Protein AF-A0A2T3LFN1-F1 (afdb_monomer_lite)

Foldseek 3Di:
DDDPDDDAVVNDWDKDADDDPVLLVLVVVVCCVVVVDDPQKDFADWDADPQKIKTFIGNDHPVVCVVVVHGTDIGIDGDDPVVVCVSRVRIDIDDDRPDPPPDDD

Sequence (105 aa):
MDKIIASTQENEWTGSIALDDADELYLREYALKHGYIESSDHILGFKVTNLTVCLYYGKDTYLNLTQKGKEPKMSEFDVSITELFELFKRVSFAVSRRNIGNGLA

pLDDT: mean 71.06, std 19.71, range [26.91, 94.69]

Structure (mmCIF, N/CA/C/O backbone):
data_AF-A0A2T3LFN1-F1
#
_entry.id   AF-A0A2T3LFN1-F1
#
loop_
_atom_site.group_PDB
_atom_site.id
_atom_site.type_symbol
_atom_site.label_atom_id
_atom_site.label_alt_id
_atom_site.label_comp_id
_atom_site.label_asym_id
_atom_site.label_entity_id
_atom_site.label_seq_id
_atom_site.pdbx_PDB_ins_code
_atom_site.Cartn_x
_atom_site.Cartn_y
_atom_site.Cartn_z
_atom_site.occupancy
_atom_site.B_iso_or_equiv
_atom_site.auth_seq_id
_atom_site.auth_comp_id
_atom_site.auth_asym_id
_atom_site.auth_atom_id
_atom_site.pdbx_PDB_model_num
ATOM 1 N N . MET A 1 1 ? -12.089 -8.872 20.528 1.00 35.41 1 MET A N 1
ATOM 2 C CA . MET A 1 1 ? -11.142 -9.232 19.450 1.00 35.41 1 MET A CA 1
ATOM 3 C C . MET A 1 1 ? -12.034 -9.554 18.280 1.00 35.41 1 MET A C 1
ATOM 5 O O . MET A 1 1 ? -12.597 -10.643 18.221 1.00 35.41 1 MET A O 1
ATOM 9 N N . ASP A 1 2 ? -12.325 -8.535 17.482 1.00 26.91 2 ASP A N 1
ATOM 10 C CA . ASP A 1 2 ? -13.518 -8.553 16.645 1.00 26.91 2 ASP A CA 1
ATOM 11 C C . ASP A 1 2 ? -13.167 -9.228 15.328 1.00 26.91 2 ASP A C 1
ATOM 13 O O . ASP A 1 2 ? -12.471 -8.692 14.470 1.00 26.91 2 ASP A O 1
ATOM 17 N N . LYS A 1 3 ? -13.570 -10.493 15.243 1.00 27.28 3 LYS A N 1
ATOM 18 C CA . LYS A 1 3 ? -13.291 -11.375 14.122 1.00 27.28 3 LYS A CA 1
ATOM 19 C C . LYS A 1 3 ? -14.434 -11.237 13.124 1.00 27.28 3 LYS A C 1
ATOM 21 O O . LYS A 1 3 ? -15.494 -11.829 13.312 1.00 27.28 3 LYS A O 1
ATOM 26 N N . ILE A 1 4 ? -14.227 -10.470 12.058 1.00 34.56 4 ILE A N 1
ATOM 27 C CA . ILE A 1 4 ? -15.153 -10.463 10.922 1.00 34.56 4 ILE A CA 1
ATOM 28 C C . ILE A 1 4 ? -14.863 -11.722 10.097 1.00 34.56 4 ILE A C 1
ATOM 30 O O . ILE A 1 4 ? -13.951 -11.749 9.277 1.00 34.56 4 ILE A O 1
ATOM 34 N N . ILE A 1 5 ? -15.608 -12.800 10.359 1.00 39.84 5 ILE A N 1
ATOM 35 C CA . ILE A 1 5 ? -15.608 -13.997 9.510 1.00 39.84 5 ILE A CA 1
ATOM 36 C C . ILE A 1 5 ? -16.711 -13.821 8.473 1.00 39.84 5 ILE A C 1
ATOM 38 O O . ILE A 1 5 ? -17.889 -14.015 8.769 1.00 39.84 5 ILE A O 1
ATOM 42 N N . ALA A 1 6 ? -16.329 -13.487 7.248 1.00 41.34 6 ALA A N 1
ATOM 43 C CA . ALA A 1 6 ? -17.190 -13.668 6.093 1.00 41.34 6 ALA A CA 1
ATOM 44 C C . ALA A 1 6 ? -16.736 -14.938 5.363 1.00 41.34 6 ALA A C 1
ATOM 46 O O . ALA A 1 6 ? -15.804 -14.924 4.566 1.00 41.34 6 ALA A O 1
ATOM 47 N N . SER A 1 7 ? -17.383 -16.057 5.690 1.00 41.66 7 SER A N 1
ATOM 48 C CA . SER A 1 7 ? -17.345 -17.271 4.881 1.00 41.66 7 SER A CA 1
ATOM 49 C C . SER A 1 7 ? -18.578 -17.273 3.979 1.00 41.66 7 SER A C 1
ATOM 51 O O . SER A 1 7 ? -19.721 -17.374 4.435 1.00 41.66 7 SER A O 1
ATOM 53 N N . THR A 1 8 ? -18.375 -17.118 2.675 1.00 44.84 8 THR A N 1
ATOM 54 C CA . THR A 1 8 ? -19.343 -17.657 1.716 1.00 44.84 8 THR A CA 1
ATOM 55 C C . THR A 1 8 ? -19.080 -19.164 1.636 1.00 44.84 8 THR A C 1
ATOM 57 O O . THR A 1 8 ? -17.967 -19.606 1.917 1.00 44.84 8 THR A O 1
ATOM 60 N N . GLN A 1 9 ? -20.083 -19.981 1.301 1.00 44.06 9 GLN A N 1
ATOM 61 C CA . GLN A 1 9 ? -19.888 -21.438 1.163 1.00 44.06 9 GLN A CA 1
ATOM 62 C C . GLN A 1 9 ? -18.791 -21.800 0.135 1.00 44.06 9 GLN A C 1
ATOM 64 O O . GLN A 1 9 ? -18.268 -22.904 0.189 1.00 44.06 9 GLN A O 1
ATOM 69 N N . GLU A 1 10 ? -18.400 -20.843 -0.717 1.00 46.53 10 GLU A N 1
ATOM 70 C CA . GLU A 1 10 ? -17.403 -20.980 -1.786 1.00 46.53 10 GLU A CA 1
ATOM 71 C C . GLU A 1 10 ? -16.147 -20.093 -1.590 1.00 46.53 10 GLU A C 1
ATOM 73 O O . GLU A 1 10 ? -15.273 -20.077 -2.448 1.00 46.53 10 GLU A O 1
ATOM 78 N N . ASN A 1 11 ? -16.032 -19.315 -0.499 1.00 47.94 11 ASN A N 1
ATOM 79 C CA . ASN A 1 11 ? -14.965 -18.309 -0.298 1.00 47.94 11 ASN A CA 1
ATOM 80 C C . ASN A 1 11 ? -14.745 -17.333 -1.482 1.00 47.94 11 ASN A C 1
ATOM 82 O O . ASN A 1 11 ? -13.664 -16.767 -1.645 1.00 47.94 11 ASN A O 1
ATOM 86 N N . GLU A 1 12 ? -15.765 -17.095 -2.306 1.00 43.31 12 GLU A N 1
ATOM 87 C CA . GLU A 1 12 ? -15.668 -16.180 -3.442 1.00 43.31 12 GLU A CA 1
ATOM 88 C C . GLU A 1 12 ? -15.810 -14.722 -2.970 1.00 43.31 12 GLU A C 1
ATOM 90 O O . GLU A 1 12 ? -16.877 -14.297 -2.520 1.00 43.31 12 GLU A O 1
ATOM 95 N N . TRP A 1 13 ? -14.722 -13.957 -3.082 1.00 44.34 13 TRP A N 1
ATOM 96 C CA . TRP A 1 13 ? -14.690 -12.503 -2.918 1.00 44.34 13 TRP A CA 1
ATOM 97 C C . TRP A 1 13 ? -14.387 -11.869 -4.273 1.00 44.34 13 TRP A C 1
ATOM 99 O O . TRP A 1 13 ? -13.424 -12.247 -4.936 1.00 44.34 13 TRP A O 1
ATOM 109 N N . THR A 1 14 ? -15.191 -10.895 -4.696 1.00 41.94 14 THR A N 1
ATOM 110 C CA . THR A 1 14 ? -14.909 -10.101 -5.899 1.00 41.94 14 THR A CA 1
ATOM 111 C C . THR A 1 14 ? -14.918 -8.631 -5.507 1.00 41.94 14 THR A C 1
ATOM 113 O O . THR A 1 14 ? -15.917 -8.115 -5.010 1.00 41.94 14 THR A O 1
ATOM 116 N N . GLY A 1 15 ? -13.780 -7.966 -5.678 1.00 42.22 15 GLY A N 1
ATOM 117 C CA . GLY A 1 15 ? -13.607 -6.546 -5.391 1.00 42.22 15 GLY A CA 1
ATOM 118 C C . GLY A 1 15 ? -12.879 -5.871 -6.544 1.00 42.22 15 GLY A C 1
ATOM 119 O O . GLY A 1 15 ? -12.066 -6.496 -7.223 1.00 42.22 15 GLY A O 1
ATOM 120 N N . SER A 1 16 ? -13.181 -4.598 -6.770 1.00 39.31 16 SER A N 1
ATOM 121 C CA . SER A 1 16 ? -12.466 -3.740 -7.713 1.00 39.31 16 SER A CA 1
ATOM 122 C C . SER A 1 16 ? -11.852 -2.583 -6.941 1.00 39.31 16 SER A C 1
ATOM 124 O O . SER A 1 16 ? -12.542 -1.945 -6.145 1.00 39.31 16 SER A O 1
ATOM 126 N N . ILE A 1 17 ? -10.575 -2.307 -7.188 1.00 49.72 17 ILE A N 1
ATOM 127 C CA . ILE A 1 17 ? -9.863 -1.165 -6.622 1.00 49.72 17 ILE A CA 1
ATOM 128 C C . ILE A 1 17 ? -9.530 -0.192 -7.754 1.00 49.72 17 ILE A C 1
ATOM 130 O O . ILE A 1 17 ? -8.995 -0.596 -8.785 1.00 49.72 17 ILE A O 1
ATOM 134 N N . ALA A 1 18 ? -9.891 1.076 -7.583 1.00 48.06 18 ALA A N 1
ATOM 135 C CA . ALA A 1 18 ? -9.460 2.156 -8.461 1.00 48.06 18 ALA A CA 1
ATOM 136 C C . ALA A 1 18 ? -8.349 2.903 -7.728 1.00 48.06 18 ALA A C 1
ATOM 138 O O . ALA A 1 18 ? -8.645 3.769 -6.914 1.00 48.06 18 ALA A O 1
ATOM 139 N N . LEU A 1 19 ? -7.106 2.487 -7.970 1.00 54.69 19 LEU A N 1
ATOM 140 C CA . LEU A 1 19 ? -5.923 3.112 -7.389 1.00 54.69 19 LEU A CA 1
ATOM 141 C C . LEU A 1 19 ? -5.619 4.399 -8.139 1.00 54.69 19 LEU A C 1
ATOM 143 O O . LEU A 1 19 ? -5.349 4.352 -9.340 1.00 54.69 19 LEU A O 1
ATOM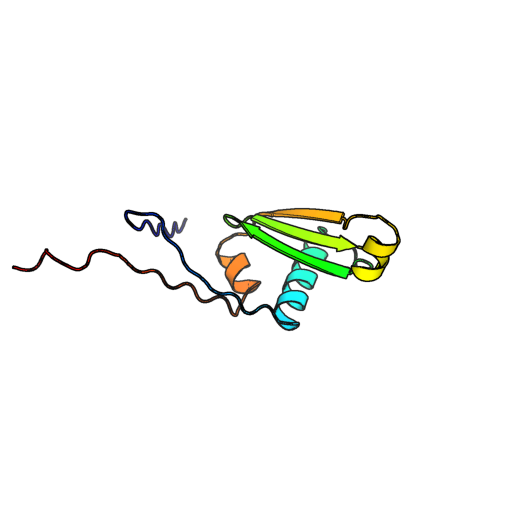 147 N N . ASP A 1 20 ? -5.691 5.525 -7.440 1.00 62.06 20 ASP A N 1
ATOM 148 C CA . ASP A 1 20 ? -5.245 6.818 -7.954 1.00 62.06 20 ASP A CA 1
ATOM 149 C C . ASP A 1 20 ? -4.081 7.385 -7.127 1.00 62.06 2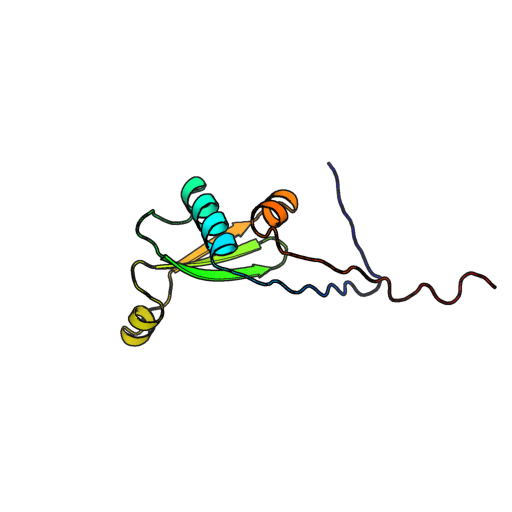0 ASP A C 1
ATOM 151 O O . ASP A 1 20 ? -3.623 6.775 -6.156 1.00 62.06 20 ASP A O 1
ATOM 155 N N . ASP A 1 21 ? -3.589 8.560 -7.521 1.00 65.62 21 ASP A N 1
ATOM 156 C CA . ASP A 1 21 ? -2.443 9.225 -6.891 1.00 65.62 21 ASP A CA 1
ATOM 157 C C . ASP A 1 21 ? -2.620 9.426 -5.371 1.00 65.62 21 ASP A C 1
ATOM 159 O O . ASP A 1 21 ? -1.638 9.511 -4.630 1.00 65.62 21 ASP A O 1
ATOM 163 N N . ALA A 1 22 ? -3.864 9.497 -4.876 1.00 64.19 22 ALA A N 1
ATOM 164 C CA . ALA A 1 22 ? -4.135 9.667 -3.453 1.00 64.19 22 ALA A CA 1
ATOM 165 C C . ALA A 1 22 ? -3.912 8.367 -2.665 1.00 64.19 22 ALA A C 1
ATOM 167 O O . ALA A 1 22 ? -3.373 8.416 -1.559 1.00 64.19 22 ALA A O 1
ATOM 168 N N . ASP A 1 23 ? -4.281 7.212 -3.227 1.00 66.06 23 ASP A N 1
ATOM 169 C CA . ASP A 1 23 ? -4.006 5.907 -2.611 1.00 66.06 23 ASP A CA 1
ATOM 170 C C . ASP A 1 23 ? -2.489 5.624 -2.580 1.00 66.06 23 ASP A C 1
ATOM 172 O O . ASP A 1 23 ? -1.970 5.095 -1.593 1.00 66.06 23 ASP A O 1
ATOM 176 N N . GLU A 1 24 ? -1.746 6.048 -3.612 1.00 73.50 24 GLU A N 1
ATOM 177 C CA . GLU A 1 24 ? -0.277 5.970 -3.620 1.00 73.50 24 GLU A CA 1
ATOM 178 C C . GLU A 1 24 ? 0.350 6.848 -2.524 1.00 73.50 24 GLU A C 1
ATOM 180 O O . GLU A 1 24 ? 1.279 6.413 -1.836 1.00 73.50 24 GLU A O 1
ATOM 185 N N . LEU A 1 25 ? -0.176 8.060 -2.309 1.00 81.25 25 LEU A N 1
ATOM 186 C CA . LEU A 1 25 ? 0.304 8.969 -1.267 1.00 81.25 25 LEU A CA 1
ATOM 187 C C . LEU A 1 25 ? 0.131 8.373 0.137 1.00 81.25 25 LEU A C 1
ATOM 189 O O . LEU A 1 25 ? 1.082 8.379 0.920 1.00 81.25 25 LEU A O 1
ATOM 193 N N . TYR A 1 26 ? -1.043 7.821 0.456 1.00 84.19 26 TYR A N 1
ATOM 194 C CA . TYR A 1 26 ? -1.280 7.212 1.770 1.00 84.19 26 TYR A CA 1
ATOM 195 C C . TYR A 1 26 ? -0.414 5.975 1.997 1.00 84.19 26 TYR A C 1
ATOM 197 O O . TYR A 1 26 ? 0.163 5.809 3.075 1.00 84.19 26 TYR A O 1
ATOM 205 N N . LEU A 1 27 ? -0.261 5.137 0.969 1.00 86.38 27 LEU A N 1
ATOM 206 C CA . LEU A 1 27 ? 0.632 3.986 1.028 1.00 86.38 27 LEU A CA 1
ATOM 207 C C . LEU A 1 27 ? 2.088 4.417 1.248 1.00 86.38 27 LEU A C 1
ATOM 209 O O . LEU A 1 27 ? 2.797 3.807 2.049 1.00 86.38 27 LEU A O 1
ATOM 213 N N . ARG A 1 28 ? 2.524 5.503 0.599 1.00 88.44 28 ARG A N 1
ATOM 214 C CA . ARG A 1 28 ? 3.849 6.099 0.804 1.00 88.44 28 ARG A CA 1
ATOM 215 C C . ARG A 1 28 ? 4.040 6.592 2.230 1.00 88.44 28 ARG A C 1
ATOM 217 O O . ARG A 1 28 ? 5.054 6.270 2.846 1.00 88.44 28 ARG A O 1
ATOM 224 N N . GLU A 1 29 ? 3.102 7.375 2.751 1.00 90.50 29 GLU A N 1
ATOM 225 C CA . GLU A 1 29 ? 3.174 7.910 4.113 1.00 90.50 29 GLU A CA 1
ATOM 226 C C . GLU A 1 29 ? 3.242 6.787 5.149 1.00 90.50 29 GLU A C 1
ATOM 228 O O . GLU A 1 29 ? 4.085 6.821 6.050 1.00 90.50 29 GLU A O 1
ATOM 233 N N . TYR A 1 30 ? 2.413 5.755 4.984 1.00 91.44 30 TYR A N 1
ATOM 234 C CA . TYR A 1 30 ? 2.435 4.573 5.837 1.00 91.44 30 TYR A CA 1
ATOM 235 C C . TYR A 1 30 ? 3.774 3.836 5.750 1.00 91.44 30 TYR A C 1
ATOM 237 O O . TYR A 1 30 ? 4.367 3.524 6.785 1.00 91.44 30 TYR A O 1
ATOM 245 N N . ALA A 1 31 ? 4.281 3.600 4.537 1.00 92.12 31 ALA A N 1
ATOM 246 C CA . ALA A 1 31 ? 5.532 2.882 4.323 1.00 92.12 31 ALA A CA 1
ATOM 247 C C . ALA A 1 31 ? 6.750 3.627 4.891 1.00 92.12 31 ALA A C 1
ATOM 249 O O . ALA A 1 31 ? 7.630 3.000 5.481 1.00 92.12 31 ALA A O 1
ATOM 250 N N . LE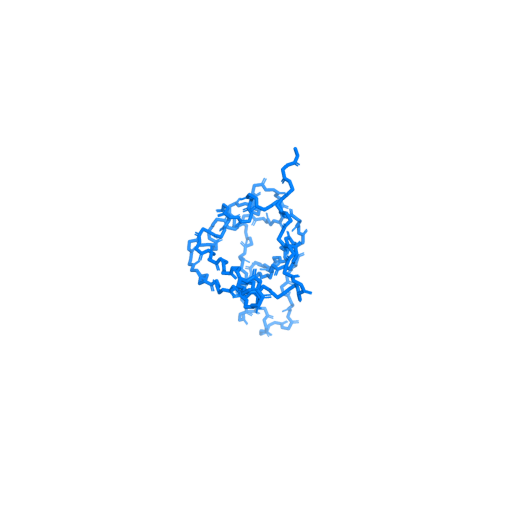U A 1 32 ? 6.780 4.959 4.780 1.00 93.75 32 LEU A N 1
ATOM 251 C CA . LEU A 1 32 ? 7.816 5.799 5.386 1.00 93.75 32 LEU A CA 1
ATOM 252 C C . LEU A 1 32 ? 7.747 5.764 6.913 1.00 93.75 32 LEU A C 1
ATOM 254 O O . LEU A 1 32 ? 8.764 5.565 7.575 1.00 93.75 32 LEU A O 1
ATOM 258 N N . LYS A 1 33 ? 6.545 5.934 7.475 1.00 94.38 33 LYS A N 1
ATOM 259 C CA . LYS A 1 33 ? 6.325 5.963 8.926 1.00 94.38 33 LYS A CA 1
ATOM 260 C C . LYS A 1 33 ? 6.768 4.667 9.609 1.00 94.38 33 LYS A C 1
ATOM 262 O O . LYS A 1 33 ? 7.265 4.720 10.731 1.00 94.38 33 LYS A O 1
ATOM 267 N N . HIS A 1 34 ? 6.597 3.531 8.938 1.00 93.06 34 HIS A N 1
ATOM 268 C CA . HIS A 1 34 ? 6.951 2.208 9.460 1.00 93.06 34 HIS A CA 1
ATOM 269 C C . HIS A 1 34 ? 8.336 1.716 9.011 1.00 93.06 34 HIS A C 1
ATOM 271 O O . HIS A 1 34 ? 8.749 0.626 9.397 1.00 93.06 34 HIS A O 1
ATOM 277 N N . GLY A 1 35 ? 9.079 2.515 8.237 1.00 94.69 35 GLY A N 1
ATOM 278 C CA . GLY A 1 35 ? 10.449 2.196 7.828 1.00 94.69 35 GLY A CA 1
ATOM 279 C C . GLY A 1 35 ? 10.565 1.121 6.743 1.00 94.69 35 GLY A C 1
ATOM 280 O O . GLY A 1 35 ? 11.627 0.522 6.599 1.00 94.69 35 GLY A O 1
ATOM 281 N N . TYR A 1 36 ? 9.502 0.870 5.973 1.00 94.25 36 TYR A N 1
ATOM 282 C CA . TYR A 1 36 ? 9.527 -0.089 4.862 1.00 94.25 36 TYR A CA 1
ATOM 283 C C . TYR A 1 36 ? 10.226 0.455 3.613 1.00 94.25 36 TYR A C 1
ATOM 285 O O . TYR A 1 36 ? 10.670 -0.342 2.783 1.00 94.25 36 TYR A O 1
ATOM 293 N N . ILE A 1 37 ? 10.305 1.784 3.482 1.00 93.50 37 ILE A N 1
ATOM 294 C CA . ILE A 1 37 ? 11.000 2.509 2.409 1.00 93.50 37 ILE A CA 1
ATOM 295 C C . ILE A 1 37 ? 11.717 3.747 2.967 1.00 93.50 37 ILE A C 1
ATOM 297 O O . ILE A 1 37 ? 11.371 4.246 4.039 1.00 93.50 37 ILE A O 1
ATOM 301 N N . GLU A 1 38 ? 12.683 4.282 2.218 1.00 94.00 38 GLU A N 1
ATOM 302 C CA . GLU A 1 38 ? 13.327 5.566 2.511 1.00 94.00 38 GLU A CA 1
ATOM 303 C C . GLU A 1 38 ? 12.606 6.732 1.814 1.00 94.00 38 GLU A C 1
ATOM 305 O O . GLU A 1 38 ? 11.946 6.569 0.788 1.00 94.00 38 GLU A O 1
ATOM 310 N N . SER A 1 39 ? 12.808 7.962 2.301 1.00 90.62 39 SER A N 1
ATOM 311 C CA . SER A 1 39 ? 12.255 9.175 1.670 1.00 90.62 39 SER A CA 1
ATOM 312 C C . SER A 1 39 ? 12.697 9.371 0.215 1.00 90.62 39 SER A C 1
ATOM 314 O O . SER A 1 39 ? 11.989 10.025 -0.551 1.00 90.62 39 SER A O 1
ATOM 316 N N . SER A 1 40 ? 13.842 8.791 -0.164 1.00 90.19 40 SER A N 1
ATOM 317 C CA . SER A 1 40 ? 14.395 8.826 -1.524 1.00 90.19 40 SER A CA 1
ATOM 318 C C . SER A 1 40 ? 13.829 7.767 -2.474 1.00 90.19 40 SER A C 1
ATOM 320 O O . SER A 1 40 ? 14.133 7.806 -3.664 1.00 90.19 40 SER A O 1
ATOM 322 N N . ASP A 1 41 ? 13.036 6.818 -1.976 1.00 89.88 41 ASP A N 1
ATOM 323 C CA . ASP A 1 41 ? 12.453 5.769 -2.806 1.00 89.88 41 ASP A CA 1
ATOM 324 C C . ASP A 1 41 ? 11.150 6.247 -3.460 1.00 89.88 41 ASP A C 1
ATOM 326 O O . ASP A 1 41 ? 10.369 6.986 -2.861 1.00 89.88 41 ASP A O 1
ATOM 330 N N . HIS A 1 42 ? 10.891 5.795 -4.683 1.00 84.12 42 HIS A N 1
ATOM 331 C CA . HIS A 1 42 ? 9.637 5.940 -5.419 1.00 84.12 42 HIS A CA 1
ATOM 332 C C . HIS A 1 42 ? 8.864 4.625 -5.373 1.00 84.12 42 HIS A C 1
ATOM 334 O O . HIS A 1 42 ? 9.460 3.564 -5.562 1.00 84.12 42 HIS A O 1
ATOM 340 N N . ILE A 1 43 ? 7.549 4.690 -5.147 1.00 85.75 43 ILE A N 1
ATOM 341 C CA . ILE A 1 43 ? 6.684 3.515 -5.278 1.00 85.75 43 ILE A CA 1
ATOM 342 C C . ILE A 1 43 ? 6.497 3.251 -6.771 1.00 85.75 43 ILE A C 1
ATOM 344 O O . ILE A 1 43 ? 6.237 4.159 -7.551 1.00 85.75 43 ILE A O 1
ATOM 348 N N . LEU A 1 44 ? 6.698 2.002 -7.176 1.00 83.44 44 LEU A N 1
ATOM 349 C CA . LEU A 1 44 ? 6.592 1.561 -8.569 1.00 83.44 44 LEU A CA 1
ATOM 350 C C . LEU A 1 44 ? 5.385 0.650 -8.789 1.00 83.44 44 LEU A C 1
ATOM 352 O O . LEU A 1 44 ? 4.983 0.406 -9.923 1.00 83.44 44 LEU A O 1
ATOM 356 N N . GLY A 1 45 ? 4.828 0.130 -7.702 1.00 79.88 45 GLY A N 1
ATOM 357 C CA . GLY A 1 45 ? 3.635 -0.690 -7.693 1.00 79.88 45 GLY A CA 1
ATOM 358 C C . GLY A 1 45 ? 3.495 -1.404 -6.361 1.00 79.88 45 GLY A C 1
ATOM 359 O O . GLY A 1 45 ? 4.400 -1.399 -5.526 1.00 79.88 45 GLY A O 1
ATOM 360 N N . PHE A 1 46 ? 2.361 -2.054 -6.165 1.00 84.25 46 PHE A N 1
ATOM 361 C CA . PHE A 1 46 ? 2.146 -2.906 -5.010 1.00 84.25 46 PHE A CA 1
ATOM 362 C C . PHE A 1 46 ? 1.126 -3.988 -5.332 1.00 84.25 46 PHE A C 1
ATOM 364 O O . PHE A 1 46 ? 0.377 -3.911 -6.308 1.00 84.25 46 PHE A O 1
ATOM 371 N N . LYS A 1 47 ? 1.104 -5.008 -4.487 1.00 82.50 47 LYS A N 1
ATOM 372 C CA . LYS A 1 47 ? 0.140 -6.096 -4.530 1.00 82.50 47 LYS A CA 1
ATOM 373 C C . LYS A 1 47 ? -0.377 -6.330 -3.123 1.00 82.50 47 LYS A C 1
ATOM 375 O O . LYS A 1 47 ? 0.405 -6.335 -2.182 1.00 82.50 47 LYS A O 1
ATOM 380 N N . VAL A 1 48 ? -1.676 -6.573 -2.993 1.00 79.19 48 VAL A N 1
ATOM 381 C CA . VAL A 1 48 ? -2.280 -6.982 -1.723 1.00 79.19 48 VAL A CA 1
ATOM 382 C C . VAL A 1 48 ? -2.815 -8.399 -1.871 1.00 79.19 48 VAL A C 1
ATOM 384 O O . VAL A 1 48 ? -3.548 -8.690 -2.813 1.00 79.19 48 VAL A O 1
ATOM 387 N N . THR A 1 49 ? -2.427 -9.305 -0.978 1.00 78.81 49 THR A N 1
ATOM 388 C CA . THR A 1 49 ? -2.927 -10.688 -0.927 1.00 78.81 49 THR A CA 1
ATOM 389 C C . THR A 1 49 ? -3.136 -11.075 0.529 1.00 78.81 49 THR A C 1
ATOM 391 O O . THR A 1 49 ? -2.198 -10.993 1.302 1.00 78.81 49 THR A O 1
ATOM 394 N N . ASN A 1 50 ? -4.342 -11.498 0.920 1.00 81.50 50 ASN A N 1
ATOM 395 C CA . ASN A 1 50 ? -4.642 -11.930 2.297 1.00 81.50 50 ASN A CA 1
ATOM 396 C C . ASN A 1 50 ? -4.198 -10.938 3.396 1.00 81.50 50 ASN A C 1
ATOM 398 O O . ASN A 1 50 ? -3.722 -11.363 4.440 1.00 81.50 50 ASN A O 1
ATOM 402 N N . LEU A 1 51 ? -4.379 -9.631 3.167 1.00 82.81 51 LEU A N 1
ATOM 403 C CA . LEU A 1 51 ? -3.913 -8.540 4.046 1.00 82.81 51 LEU A CA 1
ATOM 404 C C . LEU A 1 51 ? -2.387 -8.374 4.149 1.00 82.81 51 LEU A C 1
ATOM 406 O O . LEU A 1 51 ? -1.913 -7.532 4.903 1.00 82.81 51 LEU A O 1
ATOM 410 N N . THR A 1 52 ? -1.621 -9.098 3.345 1.00 83.75 52 THR A N 1
ATOM 411 C CA . THR A 1 52 ? -0.197 -8.846 3.145 1.00 83.75 52 THR A CA 1
ATOM 412 C C . THR A 1 52 ? -0.022 -7.898 1.964 1.00 83.75 52 THR A C 1
ATOM 414 O O . THR A 1 52 ? -0.551 -8.140 0.872 1.00 83.75 52 THR A O 1
ATOM 417 N N . VAL A 1 53 ? 0.707 -6.805 2.179 1.00 87.94 53 VAL A N 1
ATOM 418 C CA . VAL A 1 53 ? 1.074 -5.829 1.152 1.00 87.94 53 VAL A CA 1
ATOM 419 C C . VAL A 1 53 ? 2.512 -6.096 0.713 1.00 87.94 53 VAL A C 1
ATOM 421 O O . VAL A 1 53 ? 3.447 -5.960 1.498 1.00 87.94 53 VAL A O 1
ATOM 424 N N . CYS A 1 54 ? 2.696 -6.434 -0.561 1.00 88.12 54 CYS A N 1
ATOM 425 C CA . CYS A 1 54 ? 4.000 -6.456 -1.216 1.00 88.12 54 CYS A CA 1
ATOM 426 C C . CYS A 1 54 ? 4.188 -5.119 -1.943 1.00 88.12 54 CYS A C 1
ATOM 428 O O . CYS A 1 54 ? 3.500 -4.848 -2.930 1.00 88.12 54 CYS A O 1
ATOM 430 N N . LEU A 1 55 ? 5.101 -4.282 -1.459 1.00 89.69 55 LEU A N 1
ATOM 431 C CA . LEU A 1 55 ? 5.404 -2.967 -2.016 1.00 89.69 55 LEU A CA 1
ATOM 432 C C . LEU A 1 55 ? 6.664 -3.034 -2.881 1.00 89.69 55 LEU A C 1
ATOM 434 O O . LEU A 1 55 ? 7.722 -3.433 -2.396 1.00 89.69 55 LEU A O 1
ATOM 438 N N . TYR A 1 56 ? 6.564 -2.595 -4.135 1.00 87.94 56 TYR A N 1
ATOM 439 C CA . TYR A 1 56 ? 7.684 -2.502 -5.069 1.00 87.94 56 TYR A CA 1
ATOM 440 C C . TYR A 1 56 ? 8.141 -1.051 -5.196 1.00 87.94 56 TYR A C 1
ATOM 442 O O . TYR A 1 56 ? 7.334 -0.161 -5.470 1.00 87.94 56 TYR A O 1
ATOM 450 N N . TYR A 1 57 ? 9.435 -0.798 -5.010 1.00 90.00 57 TYR A N 1
ATOM 451 C CA . TYR A 1 57 ? 9.972 0.562 -4.956 1.00 90.00 57 TYR A CA 1
ATOM 452 C C . TYR A 1 57 ? 11.422 0.662 -5.444 1.00 90.00 57 TYR A C 1
ATOM 454 O O . TYR A 1 57 ? 12.132 -0.335 -5.596 1.00 90.00 57 TYR A O 1
ATOM 462 N N . GLY A 1 58 ? 11.893 1.882 -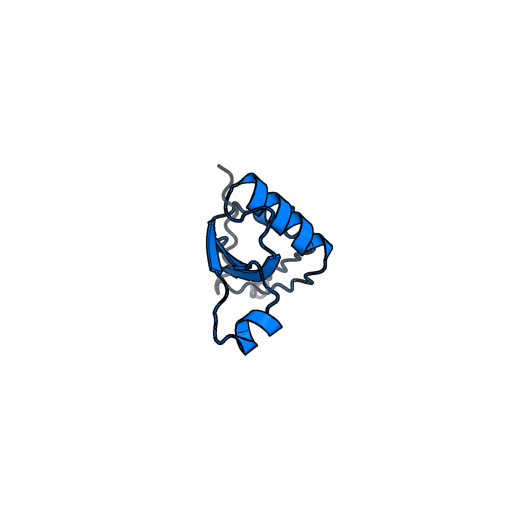5.693 1.00 88.44 58 GLY A N 1
ATOM 463 C CA . GLY A 1 58 ? 13.290 2.138 -6.035 1.00 88.44 58 GLY A CA 1
ATOM 464 C C . GLY A 1 58 ? 13.623 3.618 -6.190 1.00 88.44 58 GLY A C 1
ATOM 465 O O . GLY A 1 58 ? 12.739 4.461 -6.250 1.00 88.44 58 GLY A O 1
ATOM 466 N N . LYS A 1 59 ? 14.916 3.941 -6.296 1.00 87.19 59 LYS A N 1
ATOM 467 C CA . LYS A 1 59 ? 15.405 5.327 -6.477 1.00 87.19 59 LYS A CA 1
ATOM 468 C C . LYS A 1 59 ? 15.261 5.857 -7.908 1.00 87.19 59 LYS A C 1
ATOM 470 O O . LYS A 1 59 ? 15.542 7.017 -8.171 1.00 87.19 59 LYS A O 1
ATOM 475 N N . ASP A 1 60 ? 14.875 4.986 -8.832 1.00 81.94 60 ASP A N 1
ATOM 476 C CA . ASP A 1 60 ? 14.703 5.253 -10.256 1.00 81.94 60 ASP A CA 1
ATOM 477 C C . ASP A 1 60 ? 13.254 4.936 -10.652 1.00 81.94 60 ASP A C 1
ATOM 479 O O . ASP A 1 60 ? 12.573 4.157 -9.984 1.00 81.94 60 ASP A O 1
ATOM 483 N N . THR A 1 61 ? 12.798 5.487 -11.778 1.00 77.12 61 THR A N 1
ATOM 484 C CA . THR A 1 61 ? 11.506 5.119 -12.371 1.00 77.12 61 THR A CA 1
ATOM 485 C C . THR A 1 61 ? 11.524 3.683 -12.902 1.00 77.12 61 THR A C 1
ATOM 487 O O . THR A 1 61 ? 12.578 3.133 -13.235 1.00 77.12 61 THR A O 1
ATOM 490 N N . TYR A 1 62 ? 10.342 3.082 -13.065 1.00 70.06 62 TYR A N 1
ATOM 491 C CA . TYR A 1 62 ? 10.207 1.729 -13.618 1.00 70.06 62 TYR A CA 1
ATOM 492 C C . TYR A 1 62 ? 10.864 1.592 -15.007 1.00 70.06 62 TYR A C 1
ATOM 494 O O . TYR A 1 62 ? 11.564 0.616 -15.286 1.00 70.06 62 TYR A O 1
ATOM 502 N N . LEU A 1 63 ? 10.710 2.609 -15.864 1.00 71.19 63 LEU A N 1
ATOM 503 C CA . LEU A 1 63 ? 11.344 2.662 -17.185 1.00 71.19 63 LEU A CA 1
ATOM 504 C C . LEU A 1 63 ? 12.879 2.650 -17.088 1.00 71.19 63 LEU A C 1
ATOM 506 O O . LEU A 1 63 ? 13.546 1.937 -17.832 1.00 71.19 63 LEU A O 1
ATOM 510 N N . ASN A 1 64 ? 13.450 3.395 -16.142 1.00 75.56 64 ASN A N 1
ATOM 511 C CA . ASN A 1 64 ? 14.898 3.433 -15.953 1.00 75.56 64 ASN A CA 1
ATOM 512 C C . ASN A 1 64 ? 15.440 2.112 -15.394 1.00 75.56 64 ASN A C 1
ATOM 514 O O . ASN A 1 64 ? 16.530 1.690 -15.776 1.00 75.56 64 ASN A O 1
ATOM 518 N N . LEU A 1 65 ? 14.704 1.450 -14.497 1.00 74.81 65 LEU A N 1
ATOM 519 C CA . LEU A 1 65 ? 15.099 0.147 -13.958 1.00 74.81 65 LEU A CA 1
ATOM 520 C C . LEU A 1 65 ? 15.102 -0.931 -15.042 1.00 74.81 65 LEU A C 1
ATOM 522 O O . LEU A 1 65 ? 16.103 -1.629 -15.203 1.00 74.81 65 LEU A O 1
ATOM 526 N N . THR A 1 66 ? 14.036 -0.997 -15.841 1.00 72.25 66 THR A N 1
ATOM 527 C CA . THR A 1 66 ? 13.920 -1.956 -16.950 1.00 72.25 66 THR A CA 1
ATOM 528 C C . THR A 1 66 ? 15.004 -1.744 -18.007 1.00 72.25 66 THR A C 1
ATOM 530 O O . THR A 1 66 ? 15.660 -2.705 -18.403 1.00 72.25 66 THR A O 1
ATOM 533 N N . GLN A 1 67 ? 15.293 -0.496 -18.394 1.00 77.44 67 GLN A N 1
ATOM 534 C CA . GLN A 1 67 ? 16.394 -0.178 -19.317 1.00 77.44 67 GLN A CA 1
ATOM 535 C C . GLN A 1 67 ? 17.779 -0.557 -18.767 1.00 77.44 67 GLN A C 1
ATOM 537 O O . GLN A 1 67 ? 18.674 -0.906 -19.533 1.00 77.44 67 GLN A O 1
ATOM 542 N N . LYS A 1 68 ? 17.963 -0.508 -17.443 1.00 84.88 68 LYS A N 1
ATOM 543 C CA . LYS A 1 68 ? 19.202 -0.912 -16.759 1.00 84.88 68 LYS A CA 1
ATOM 544 C C . LYS A 1 68 ? 19.253 -2.414 -16.441 1.00 84.88 68 LYS A C 1
ATOM 546 O O . LYS A 1 68 ? 20.220 -2.846 -15.816 1.00 84.88 68 LYS A O 1
ATOM 551 N N . GLY A 1 69 ? 18.231 -3.193 -16.815 1.00 82.19 69 GLY A N 1
ATOM 552 C CA . GLY A 1 69 ? 18.125 -4.617 -16.482 1.00 82.19 69 GLY A CA 1
ATOM 553 C C . GLY A 1 69 ? 18.052 -4.887 -14.976 1.00 82.19 69 GLY A C 1
ATOM 554 O O . GLY A 1 69 ? 18.542 -5.914 -14.513 1.00 82.19 69 GLY A O 1
ATOM 555 N N . LYS A 1 70 ? 17.514 -3.940 -14.199 1.00 81.19 70 LYS A N 1
ATOM 556 C CA . LYS A 1 70 ? 17.371 -4.040 -12.743 1.00 81.19 70 LYS A CA 1
ATOM 557 C C . LYS A 1 70 ? 15.917 -4.260 -12.359 1.00 81.19 70 LYS A C 1
ATOM 559 O O . LYS A 1 70 ? 15.013 -3.717 -12.989 1.00 81.19 70 LYS A O 1
ATOM 564 N N . GLU A 1 71 ? 15.715 -4.991 -11.273 1.00 82.00 71 GLU A N 1
ATOM 565 C CA . GLU A 1 71 ? 14.399 -5.171 -10.669 1.00 82.00 71 GLU A CA 1
ATOM 566 C C . GLU A 1 71 ? 14.155 -4.144 -9.551 1.00 82.00 71 GLU A C 1
ATOM 568 O O . GLU A 1 71 ? 15.110 -3.689 -8.905 1.00 82.00 71 GLU A O 1
ATOM 573 N N . PRO A 1 72 ? 12.890 -3.753 -9.313 1.00 86.12 72 PRO A N 1
ATOM 574 C CA . PRO A 1 72 ? 12.503 -3.006 -8.124 1.00 86.12 72 PRO A CA 1
ATOM 575 C C . PRO A 1 72 ? 12.915 -3.721 -6.836 1.00 86.12 72 PRO A C 1
ATOM 577 O O . PRO A 1 72 ? 12.907 -4.949 -6.758 1.00 86.12 72 PRO A O 1
ATOM 580 N N . LYS A 1 73 ? 13.198 -2.946 -5.788 1.00 92.06 73 LYS A N 1
ATOM 581 C CA . LYS A 1 73 ? 13.228 -3.486 -4.428 1.00 92.06 73 LYS A CA 1
ATOM 582 C C . LYS A 1 73 ? 11.816 -3.873 -3.998 1.00 92.06 73 LYS A C 1
ATOM 584 O O . LYS A 1 73 ? 10.839 -3.319 -4.502 1.00 92.06 73 LYS A O 1
ATOM 589 N N . MET A 1 74 ? 11.733 -4.786 -3.036 1.00 93.62 74 MET A N 1
ATOM 590 C CA . MET A 1 74 ? 10.479 -5.263 -2.471 1.00 93.62 74 MET A CA 1
ATOM 591 C C . MET A 1 74 ? 10.536 -5.221 -0.943 1.00 93.62 74 MET A C 1
ATOM 593 O O . MET A 1 74 ? 11.518 -5.667 -0.351 1.00 93.62 74 MET A O 1
ATOM 597 N N . SER A 1 75 ? 9.469 -4.718 -0.328 1.00 94.56 75 SER A N 1
ATOM 598 C CA . SER A 1 75 ? 9.195 -4.854 1.105 1.00 94.56 75 SER A CA 1
ATOM 599 C C . SER A 1 75 ? 7.832 -5.512 1.262 1.00 94.56 75 SER A C 1
ATOM 601 O O . SER A 1 75 ? 6.898 -5.191 0.527 1.00 94.56 75 SER A O 1
ATOM 603 N N . GLU A 1 76 ? 7.723 -6.432 2.210 1.00 94.44 76 GLU A N 1
ATOM 604 C CA . GLU A 1 76 ? 6.480 -7.127 2.524 1.00 94.44 76 GLU A CA 1
ATOM 605 C C . GLU A 1 76 ? 6.089 -6.828 3.965 1.00 94.44 76 GLU A C 1
ATOM 607 O O . GLU A 1 76 ? 6.941 -6.848 4.859 1.00 94.44 76 GLU A O 1
ATOM 612 N N . PHE A 1 77 ? 4.816 -6.512 4.178 1.00 93.25 77 PHE A N 1
ATOM 613 C CA . PHE A 1 77 ? 4.281 -6.260 5.507 1.00 93.25 77 PHE A CA 1
ATOM 614 C C . PHE A 1 77 ? 2.804 -6.624 5.594 1.00 93.25 77 PHE A C 1
ATOM 616 O O . PHE A 1 77 ? 2.039 -6.449 4.644 1.00 93.25 77 PHE A O 1
ATOM 623 N N . ASP A 1 78 ? 2.413 -7.118 6.762 1.00 91.25 78 ASP A N 1
ATOM 624 C CA . ASP A 1 78 ? 1.021 -7.406 7.073 1.00 91.25 78 ASP A CA 1
ATOM 625 C C . ASP A 1 78 ? 0.327 -6.143 7.571 1.00 91.25 78 ASP A C 1
ATOM 627 O O . ASP A 1 78 ? 0.884 -5.382 8.363 1.00 91.25 78 ASP A O 1
ATOM 631 N N . VAL A 1 79 ? -0.911 -5.947 7.127 1.00 86.06 79 VAL A N 1
ATOM 632 C CA . VAL A 1 79 ? -1.796 -4.898 7.630 1.00 86.06 79 VAL A CA 1
ATOM 633 C C . VAL A 1 79 ? -3.015 -5.525 8.291 1.00 86.06 79 VAL A C 1
ATOM 635 O O . VAL A 1 79 ? -3.509 -6.580 7.894 1.00 86.06 79 VAL A O 1
ATOM 638 N N . SER A 1 80 ? -3.549 -4.877 9.315 1.00 86.62 80 SER A N 1
ATOM 639 C CA . SER A 1 80 ? -4.880 -5.204 9.815 1.00 86.62 80 SER A CA 1
ATOM 640 C C . SER A 1 80 ? -5.955 -4.822 8.792 1.00 86.62 80 SER A C 1
ATOM 642 O O . SER A 1 80 ? -5.741 -4.015 7.887 1.00 86.62 80 SER A O 1
ATOM 644 N N . ILE A 1 81 ? -7.164 -5.366 8.956 1.00 80.38 81 ILE A N 1
ATOM 645 C CA . ILE A 1 81 ? -8.305 -4.983 8.113 1.00 80.38 81 ILE A CA 1
ATOM 646 C C . ILE A 1 81 ? -8.626 -3.484 8.231 1.00 80.38 81 ILE A C 1
ATOM 648 O O . ILE A 1 81 ? -9.015 -2.860 7.248 1.00 80.38 81 ILE A O 1
ATOM 652 N N . THR A 1 82 ? -8.432 -2.899 9.417 1.00 83.75 82 THR A N 1
ATOM 653 C CA . THR A 1 82 ? -8.628 -1.465 9.652 1.00 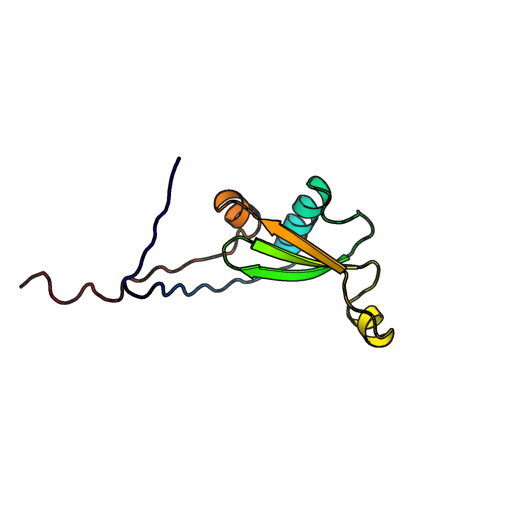83.75 82 THR A CA 1
ATOM 654 C C . THR A 1 82 ? -7.613 -0.653 8.860 1.00 83.75 82 THR A C 1
ATOM 656 O O . THR A 1 82 ? -8.005 0.227 8.102 1.00 83.75 82 THR A O 1
ATOM 659 N N . GLU A 1 83 ? -6.328 -1.002 8.962 1.00 85.88 83 GLU A N 1
ATOM 660 C CA . GLU A 1 83 ? -5.262 -0.347 8.196 1.00 85.88 83 GLU A CA 1
ATOM 661 C C . GLU A 1 83 ? -5.481 -0.492 6.689 1.00 85.88 83 GLU A C 1
ATOM 663 O O . GLU A 1 83 ? -5.277 0.465 5.950 1.00 85.88 83 GLU A O 1
ATOM 668 N N . LEU A 1 84 ? -5.973 -1.643 6.220 1.00 83.44 84 LEU A N 1
ATOM 669 C CA . LEU A 1 84 ? -6.312 -1.834 4.810 1.00 83.44 84 LEU A CA 1
ATOM 670 C C . LEU A 1 84 ? -7.346 -0.804 4.324 1.00 83.44 84 LEU A C 1
ATOM 672 O O . LEU A 1 84 ? -7.165 -0.209 3.263 1.00 83.44 84 LEU A O 1
ATOM 676 N N . PHE A 1 85 ? -8.423 -0.582 5.082 1.00 78.94 85 PHE A N 1
ATOM 677 C CA . PHE A 1 85 ? -9.456 0.394 4.717 1.00 78.94 85 PHE A CA 1
ATOM 678 C C . PHE A 1 85 ? -8.999 1.848 4.881 1.00 78.94 85 PHE A C 1
ATOM 680 O O . PHE A 1 85 ? -9.480 2.724 4.162 1.00 78.94 85 PHE A O 1
ATOM 687 N N . GLU A 1 86 ? -8.072 2.117 5.802 1.00 81.69 86 GLU A N 1
ATOM 688 C CA . GLU A 1 86 ? -7.448 3.435 5.940 1.00 81.69 86 GLU A CA 1
ATOM 689 C C . GLU A 1 86 ? -6.525 3.758 4.761 1.00 81.69 86 GLU A C 1
ATOM 691 O O . GLU A 1 86 ? -6.540 4.892 4.273 1.00 81.69 86 GLU A O 1
ATOM 696 N N . LEU A 1 87 ? -5.758 2.764 4.302 1.00 80.12 87 LEU A N 1
ATOM 697 C CA . LEU A 1 87 ? -4.835 2.864 3.173 1.00 80.12 87 LEU A CA 1
ATOM 698 C C . LEU A 1 87 ? -5.566 2.973 1.838 1.00 80.12 87 LEU A C 1
ATOM 700 O O . LEU A 1 87 ? -5.200 3.794 1.004 1.00 80.12 87 LEU A O 1
ATOM 704 N N . PHE A 1 88 ? -6.605 2.163 1.644 1.00 76.44 88 PHE A N 1
ATOM 705 C CA . PHE A 1 88 ? -7.301 2.043 0.369 1.00 76.44 88 PHE A CA 1
ATOM 706 C C . PHE A 1 88 ? -8.760 2.479 0.510 1.00 76.44 88 PHE A C 1
ATOM 708 O O . PHE A 1 88 ? -9.700 1.680 0.443 1.00 76.44 88 PHE A O 1
ATOM 715 N N . LYS A 1 89 ? -8.958 3.787 0.705 1.00 68.25 89 LYS A N 1
ATOM 716 C CA . LYS A 1 89 ? -10.266 4.386 1.039 1.00 68.25 89 LYS A CA 1
ATOM 717 C C . LYS A 1 89 ? -11.336 4.185 -0.034 1.00 68.25 89 LYS A C 1
ATOM 719 O O . LYS A 1 89 ? -12.522 4.335 0.250 1.00 68.25 89 LYS A O 1
ATOM 724 N N . ARG A 1 90 ? -10.935 3.870 -1.268 1.00 64.38 90 ARG A N 1
ATOM 725 C CA . ARG A 1 90 ? -11.841 3.626 -2.402 1.00 64.38 90 ARG A CA 1
ATOM 726 C C . ARG A 1 90 ? -12.089 2.150 -2.684 1.00 64.38 90 ARG A C 1
ATOM 728 O O . ARG A 1 90 ? -12.650 1.807 -3.725 1.00 64.38 90 ARG A O 1
ATOM 735 N N . VAL A 1 91 ? -11.708 1.265 -1.769 1.00 60.22 91 VAL A N 1
ATOM 736 C CA . VAL A 1 91 ? -12.006 -0.156 -1.914 1.00 60.22 91 VAL A CA 1
ATOM 737 C C . VAL A 1 91 ? -13.457 -0.420 -1.550 1.00 60.22 91 VAL A C 1
ATOM 739 O O . VAL A 1 91 ? -13.893 -0.202 -0.423 1.00 60.22 91 VAL A O 1
ATOM 742 N N . SER A 1 92 ? -14.201 -0.936 -2.523 1.00 55.84 92 SER A N 1
ATOM 743 C CA . SER A 1 92 ? -15.534 -1.490 -2.309 1.00 55.84 92 SER A CA 1
ATOM 744 C C . SER A 1 92 ? -15.462 -3.008 -2.408 1.00 55.84 92 SER A C 1
ATOM 746 O O . SER A 1 92 ? -15.048 -3.555 -3.431 1.00 55.84 92 SER A O 1
ATOM 748 N N . PHE A 1 93 ? -15.889 -3.694 -1.350 1.00 58.12 93 PHE A N 1
ATOM 749 C CA . PHE A 1 93 ? -16.072 -5.141 -1.360 1.00 58.12 93 PHE A CA 1
ATOM 750 C C . PHE A 1 93 ? -17.561 -5.455 -1.470 1.00 58.12 93 PHE A C 1
ATOM 752 O O . PHE A 1 93 ? -18.352 -5.037 -0.625 1.00 58.12 93 PHE A O 1
ATOM 759 N N . ALA A 1 94 ? -17.947 -6.211 -2.496 1.00 50.75 94 ALA A N 1
ATOM 760 C CA . ALA A 1 94 ? -19.278 -6.790 -2.582 1.00 50.75 94 ALA A CA 1
ATOM 761 C C . ALA A 1 94 ? -19.208 -8.234 -2.079 1.00 50.75 94 ALA A C 1
ATOM 763 O O . ALA A 1 94 ? -18.544 -9.082 -2.674 1.00 50.75 94 ALA A O 1
ATOM 764 N N . VAL A 1 95 ? -19.894 -8.518 -0.973 1.00 50.97 95 VAL A N 1
ATOM 765 C CA . VAL A 1 95 ? -20.044 -9.884 -0.463 1.00 50.97 95 VAL A CA 1
ATOM 766 C C . VAL A 1 95 ? -21.420 -10.374 -0.878 1.00 50.97 95 VAL A C 1
ATOM 768 O O . VAL A 1 95 ? -22.433 -9.853 -0.416 1.00 50.97 95 VAL A O 1
ATOM 771 N N . SER A 1 96 ? -21.469 -11.377 -1.752 1.00 46.12 96 SER A N 1
ATOM 772 C CA . SER A 1 96 ? -22.726 -12.033 -2.113 1.00 46.12 96 SER A CA 1
ATOM 773 C C . SER A 1 96 ? -22.759 -13.448 -1.547 1.00 46.12 96 SER A C 1
ATOM 7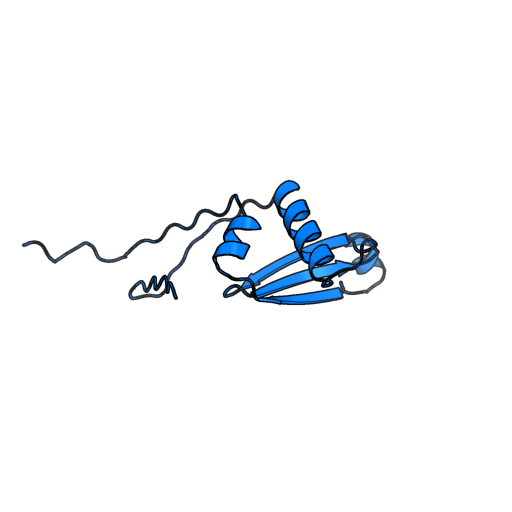75 O O . SER A 1 96 ? -21.792 -14.204 -1.636 1.00 46.12 96 SER A O 1
ATOM 777 N N . ARG A 1 97 ? -23.882 -13.823 -0.930 1.00 45.72 97 ARG A N 1
ATOM 778 C CA . ARG A 1 97 ? -24.180 -15.225 -0.635 1.00 45.72 97 ARG A CA 1
ATOM 779 C C . ARG A 1 97 ? -24.877 -15.807 -1.855 1.00 45.72 97 ARG A C 1
ATOM 781 O O . ARG A 1 97 ? -25.974 -15.373 -2.186 1.00 45.72 97 ARG A O 1
ATOM 788 N N . ARG A 1 98 ? -24.272 -16.814 -2.488 1.00 46.03 98 ARG A N 1
ATOM 789 C CA . ARG A 1 98 ? -24.830 -17.472 -3.683 1.00 46.03 98 ARG A CA 1
ATOM 790 C C . ARG A 1 98 ? -26.138 -18.247 -3.433 1.00 46.03 98 ARG A C 1
ATOM 792 O O . ARG A 1 98 ? -26.757 -18.662 -4.398 1.00 46.03 98 ARG A O 1
ATOM 799 N N . ASN A 1 99 ? -26.594 -18.398 -2.182 1.00 47.91 99 ASN A N 1
ATOM 800 C CA . ASN A 1 99 ? -27.825 -19.119 -1.830 1.00 47.91 99 ASN A CA 1
ATOM 801 C C . ASN A 1 99 ? -28.697 -18.355 -0.813 1.00 47.91 99 ASN A C 1
ATOM 803 O O . ASN A 1 99 ? -28.637 -18.606 0.389 1.00 47.91 99 ASN A O 1
ATOM 807 N N . ILE A 1 100 ? -29.555 -17.455 -1.304 1.00 48.78 100 ILE A N 1
ATOM 808 C CA . ILE A 1 100 ? -30.840 -17.121 -0.654 1.00 48.78 100 ILE A CA 1
ATOM 809 C C . ILE A 1 100 ? -31.957 -17.580 -1.602 1.00 48.78 100 ILE A C 1
ATOM 811 O O . ILE A 1 100 ? -32.769 -16.802 -2.088 1.00 48.78 100 ILE A O 1
ATOM 815 N N . GLY A 1 101 ? -31.936 -18.867 -1.938 1.00 47.31 101 GLY A N 1
ATOM 816 C CA . GLY A 1 101 ? -32.971 -19.540 -2.710 1.00 47.31 101 GLY A CA 1
ATOM 817 C C . GLY A 1 101 ? -33.143 -20.939 -2.140 1.00 47.31 101 GLY A C 1
ATOM 818 O O . GLY A 1 101 ? -32.179 -21.694 -2.106 1.00 47.31 101 GLY A O 1
ATOM 819 N N . ASN A 1 102 ? -34.361 -21.246 -1.689 1.00 48.88 102 ASN A N 1
ATOM 820 C CA . ASN A 1 102 ? -34.842 -22.529 -1.144 1.00 48.88 102 ASN A CA 1
ATOM 821 C C . ASN A 1 102 ? -34.778 -22.706 0.385 1.00 48.88 102 ASN A C 1
ATOM 823 O O . ASN A 1 102 ? -34.347 -23.743 0.879 1.00 48.88 102 ASN A O 1
ATOM 827 N N . GLY A 1 103 ? -35.278 -21.721 1.140 1.00 45.53 103 GLY A N 1
ATOM 828 C CA . GLY A 1 103 ? -35.538 -21.872 2.582 1.00 45.53 103 GLY A CA 1
ATOM 829 C C . GLY A 1 103 ? -36.800 -21.178 3.109 1.00 45.53 103 GLY A C 1
ATOM 830 O O . GLY A 1 103 ? -36.951 -21.053 4.319 1.00 45.53 103 GLY A O 1
ATOM 831 N N . LEU A 1 104 ? -37.686 -20.707 2.227 1.00 44.81 104 LEU A N 1
ATOM 832 C CA . LEU A 1 104 ? -39.025 -20.219 2.574 1.00 44.81 104 LEU A CA 1
ATOM 833 C C . LEU A 1 104 ? -40.024 -20.789 1.559 1.00 44.81 104 LEU A C 1
ATOM 835 O O . LEU A 1 104 ? -40.397 -20.120 0.598 1.00 44.81 104 LEU A O 1
ATOM 839 N N . ALA A 1 105 ? -40.380 -22.055 1.757 1.00 39.31 105 ALA A N 1
ATOM 840 C CA . ALA A 1 105 ? -41.582 -22.706 1.246 1.00 39.31 105 ALA A CA 1
ATOM 841 C C . ALA A 1 105 ? -41.995 -23.775 2.262 1.00 39.31 105 ALA A C 1
ATOM 843 O O . ALA A 1 105 ? -41.081 -24.488 2.739 1.00 39.31 105 ALA A O 1
#

Secondary structure (DSSP, 8-state):
--------TT---EEE----HHHHHHHHHHHHHTTSS-TTPEEEEEEEETTEEEEEEESS-HHHHHHTT-PPEEEEEE--HHHHHHH-TT-EEE---S--SSS--

Radius of gyration: 18.02 Å; chains: 1; bounding box: 61×32×39 Å